Protein AF-A0A5J6F6G0-F1 (afdb_monomer_lite)

Structure (mmCIF, N/CA/C/O backbone):
data_AF-A0A5J6F6G0-F1
#
_entry.id   AF-A0A5J6F6G0-F1
#
loop_
_atom_site.group_PDB
_atom_site.id
_atom_site.type_symbol
_atom_site.label_atom_id
_atom_site.label_alt_id
_atom_site.label_comp_id
_atom_site.label_asym_id
_atom_site.label_entity_id
_atom_site.label_seq_id
_atom_site.pdbx_PDB_ins_code
_atom_site.Cartn_x
_atom_site.Cartn_y
_atom_site.Cartn_z
_atom_site.occupancy
_atom_site.B_iso_or_equiv
_atom_site.auth_seq_id
_atom_site.auth_comp_id
_atom_site.auth_asym_id
_atom_site.auth_atom_id
_atom_site.pdbx_PDB_model_num
ATOM 1 N N . MET A 1 1 ? -23.182 -1.037 5.320 1.00 37.19 1 MET A N 1
ATOM 2 C CA . MET A 1 1 ? -22.526 -2.196 4.678 1.00 37.19 1 MET A CA 1
ATOM 3 C C . MET A 1 1 ? -22.268 -1.828 3.222 1.00 37.19 1 MET A C 1
ATOM 5 O O . MET A 1 1 ? -23.156 -1.983 2.398 1.00 37.19 1 MET A O 1
ATOM 9 N N . GLY A 1 2 ? -21.131 -1.188 2.938 1.00 39.66 2 GLY A N 1
ATOM 10 C CA . GLY A 1 2 ? -20.790 -0.711 1.594 1.00 39.66 2 GLY A CA 1
ATOM 11 C C . GLY A 1 2 ? -19.969 -1.763 0.859 1.00 39.66 2 GLY A C 1
ATOM 12 O O . GLY A 1 2 ? -18.931 -2.182 1.360 1.00 39.66 2 GLY A O 1
ATOM 13 N N . GLN A 1 3 ? -20.451 -2.217 -0.296 1.00 39.88 3 GLN A N 1
ATOM 14 C CA . GLN A 1 3 ? -19.718 -3.131 -1.167 1.00 39.88 3 GLN A CA 1
ATOM 15 C C . GLN A 1 3 ? -18.482 -2.408 -1.714 1.00 39.88 3 GLN A C 1
ATOM 17 O O . GLN A 1 3 ? -18.597 -1.516 -2.553 1.00 39.88 3 GLN A O 1
ATOM 22 N N . VAL A 1 4 ? -17.294 -2.790 -1.244 1.00 48.22 4 VAL A N 1
ATOM 23 C CA . VAL A 1 4 ? -16.054 -2.505 -1.967 1.00 48.22 4 VAL A CA 1
ATOM 24 C C . VAL A 1 4 ? -16.146 -3.319 -3.251 1.00 48.22 4 VAL A C 1
ATOM 26 O O . VAL A 1 4 ? -16.143 -4.548 -3.207 1.00 48.22 4 VAL A O 1
ATOM 29 N N . ALA A 1 5 ? -16.337 -2.639 -4.381 1.00 44.06 5 ALA A N 1
ATOM 30 C CA . ALA A 1 5 ? -16.379 -3.261 -5.694 1.00 44.06 5 ALA A CA 1
ATOM 31 C C . ALA A 1 5 ? -15.006 -3.878 -5.982 1.00 44.06 5 ALA A C 1
ATOM 33 O O . ALA A 1 5 ? -14.107 -3.221 -6.504 1.00 44.06 5 ALA A O 1
ATOM 34 N N . LEU A 1 6 ? -14.854 -5.140 -5.583 1.00 47.44 6 LEU A N 1
ATOM 35 C CA . LEU A 1 6 ? -13.693 -5.976 -5.815 1.00 47.44 6 LEU A CA 1
ATOM 36 C C . LEU A 1 6 ? -13.544 -6.102 -7.333 1.00 47.44 6 LEU A C 1
ATOM 38 O O . LEU A 1 6 ? -14.242 -6.878 -7.989 1.00 47.44 6 LEU A O 1
ATOM 42 N N . ARG A 1 7 ? -12.689 -5.262 -7.925 1.00 52.97 7 ARG A N 1
ATOM 43 C CA . ARG A 1 7 ? -12.291 -5.385 -9.327 1.00 52.97 7 ARG A CA 1
ATOM 44 C C . ARG A 1 7 ? -11.470 -6.665 -9.443 1.00 52.97 7 ARG A C 1
ATOM 46 O O . ARG A 1 7 ? -10.247 -6.637 -9.397 1.00 52.97 7 ARG A O 1
ATOM 53 N N . HIS A 1 8 ? -12.157 -7.797 -9.573 1.00 41.28 8 HIS A N 1
ATOM 54 C CA . HIS A 1 8 ? -11.557 -9.093 -9.847 1.00 41.28 8 HIS A CA 1
ATOM 55 C C . HIS A 1 8 ? -10.886 -9.054 -11.218 1.00 41.28 8 HIS A C 1
ATOM 57 O O . HIS A 1 8 ? -11.488 -9.363 -12.246 1.00 41.28 8 HIS A O 1
ATOM 63 N N . ARG A 1 9 ? -9.610 -8.675 -11.245 1.00 48.53 9 ARG A N 1
ATOM 64 C CA . ARG A 1 9 ? -8.756 -8.953 -12.389 1.00 48.53 9 ARG A CA 1
ATOM 65 C C . ARG A 1 9 ? -8.357 -10.424 -12.285 1.00 48.53 9 ARG A C 1
ATOM 67 O O . ARG A 1 9 ? -7.429 -10.778 -11.570 1.00 48.53 9 ARG A O 1
ATOM 74 N N . CYS A 1 10 ? -9.104 -11.289 -12.963 1.00 35.78 10 CYS A N 1
ATOM 75 C CA . CYS A 1 10 ? -8.729 -12.686 -13.146 1.00 35.78 10 CYS A CA 1
ATOM 76 C C . CYS A 1 10 ? -7.410 -12.717 -13.941 1.00 35.78 10 CYS A C 1
ATOM 78 O O . CYS A 1 10 ? -7.394 -12.355 -15.118 1.00 35.78 10 CYS A O 1
ATOM 80 N N . ARG A 1 11 ? -6.285 -13.052 -13.296 1.00 48.06 11 ARG A N 1
ATOM 81 C CA . ARG A 1 11 ? -4.991 -13.242 -13.965 1.00 48.06 11 ARG A CA 1
ATOM 82 C C . ARG A 1 11 ? -4.525 -14.674 -13.722 1.00 48.06 11 ARG A C 1
ATOM 84 O O . ARG A 1 11 ? -4.242 -15.059 -12.594 1.00 48.06 11 ARG A O 1
ATOM 91 N N . GLN A 1 12 ? -4.492 -15.443 -14.805 1.00 38.78 12 GLN A N 1
ATOM 92 C CA . GLN A 1 12 ? -3.998 -16.814 -14.888 1.00 38.78 12 GLN A CA 1
ATOM 93 C C . GLN A 1 12 ? -2.547 -16.886 -14.369 1.00 38.78 12 GLN A C 1
ATOM 95 O O . GLN A 1 12 ? -1.682 -16.165 -14.868 1.00 38.78 12 GLN A O 1
ATOM 100 N N . LEU A 1 13 ? -2.285 -17.734 -13.371 1.00 41.97 13 LEU A N 1
ATOM 101 C CA . LEU A 1 13 ? -0.952 -17.970 -12.810 1.00 41.97 13 LEU A CA 1
ATOM 102 C C . LEU A 1 13 ? -0.162 -18.923 -13.718 1.00 41.97 13 LEU A C 1
ATOM 104 O O . LEU A 1 13 ? -0.519 -20.091 -13.854 1.00 41.97 13 LEU A O 1
ATOM 108 N N . GLY A 1 14 ? 0.917 -18.422 -14.319 1.00 36.91 14 GLY A N 1
ATOM 109 C CA . GLY A 1 14 ? 2.017 -19.230 -14.843 1.00 36.91 14 GLY A CA 1
ATOM 110 C C . GLY A 1 14 ? 3.186 -19.123 -13.870 1.00 36.91 14 GLY A C 1
ATOM 111 O O . GLY A 1 14 ? 3.795 -18.064 -13.756 1.00 36.91 14 GLY A O 1
ATOM 112 N N . HIS A 1 15 ? 3.432 -20.192 -13.119 1.00 41.19 15 HIS A N 1
ATOM 113 C CA . HIS A 1 15 ? 4.536 -20.319 -12.175 1.00 41.19 15 HIS A CA 1
ATOM 114 C C . HIS A 1 15 ? 5.732 -20.904 -12.932 1.00 41.19 15 HIS A C 1
ATOM 116 O O . HIS A 1 15 ? 5.652 -22.048 -13.370 1.00 41.19 15 HIS A O 1
ATOM 122 N N . ASP A 1 16 ? 6.831 -20.161 -13.053 1.00 36.62 16 ASP A N 1
ATOM 123 C CA . ASP A 1 16 ? 8.124 -20.747 -13.410 1.00 36.62 16 ASP A CA 1
ATOM 124 C C . ASP A 1 16 ? 9.186 -20.259 -12.427 1.00 36.62 16 ASP A C 1
ATOM 126 O O . ASP A 1 16 ? 9.505 -19.074 -12.320 1.00 36.62 16 ASP A O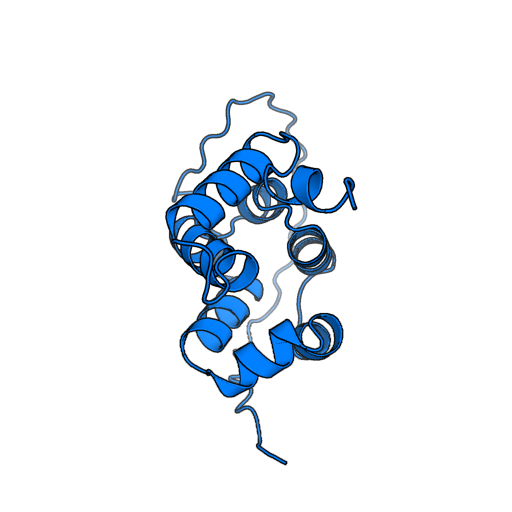 1
ATOM 130 N N . ALA A 1 17 ? 9.671 -21.209 -11.634 1.00 47.25 17 ALA A N 1
ATOM 131 C CA . ALA A 1 17 ? 10.701 -21.015 -10.636 1.00 47.25 17 ALA A CA 1
ATOM 132 C C . ALA A 1 17 ? 12.070 -21.120 -11.307 1.00 47.25 17 ALA A C 1
ATOM 134 O O . ALA A 1 17 ? 12.391 -22.141 -11.910 1.00 47.25 17 ALA A O 1
ATOM 135 N N . GLY A 1 18 ? 12.926 -20.111 -11.144 1.00 38.38 18 GLY A N 1
ATOM 136 C CA . GLY A 1 18 ? 14.293 -20.241 -11.626 1.00 38.38 18 GLY A CA 1
ATOM 137 C C . GLY A 1 18 ? 15.174 -19.025 -11.409 1.00 38.38 18 GLY A C 1
ATOM 138 O O . GLY A 1 18 ? 15.178 -18.109 -12.220 1.00 38.38 18 GLY A O 1
ATOM 139 N N . THR A 1 19 ? 16.046 -19.138 -10.402 1.00 36.78 19 THR A N 1
ATOM 140 C CA . THR A 1 19 ? 17.458 -18.690 -10.387 1.00 36.78 19 THR A CA 1
ATOM 141 C C . THR A 1 19 ? 17.805 -17.727 -9.253 1.00 36.78 19 THR A C 1
ATOM 143 O O . THR A 1 19 ? 17.631 -16.515 -9.331 1.00 36.78 19 THR A O 1
ATOM 146 N N . ARG A 1 20 ? 18.416 -18.294 -8.205 1.00 50.81 20 ARG A N 1
ATOM 147 C CA . ARG A 1 20 ? 19.223 -17.552 -7.232 1.00 50.81 20 ARG A CA 1
ATOM 148 C C . ARG A 1 20 ? 20.441 -16.960 -7.944 1.00 50.81 20 ARG A C 1
ATOM 150 O O . ARG A 1 20 ? 21.291 -17.710 -8.419 1.00 50.81 20 ARG A O 1
ATOM 157 N N . ARG A 1 21 ? 20.580 -15.634 -7.931 1.00 41.69 21 ARG A N 1
ATOM 158 C CA . ARG A 1 21 ? 21.858 -14.962 -8.189 1.00 41.69 21 ARG A CA 1
ATOM 159 C C . ARG A 1 21 ? 22.110 -13.924 -7.105 1.00 41.69 21 ARG A C 1
ATOM 161 O O . ARG A 1 21 ? 21.562 -12.829 -7.127 1.00 41.69 21 ARG A O 1
ATOM 168 N N . THR A 1 22 ? 22.962 -14.288 -6.154 1.00 48.09 22 THR A N 1
ATOM 169 C CA . THR A 1 22 ? 23.526 -13.367 -5.170 1.00 48.09 22 THR A CA 1
ATOM 170 C C . THR A 1 22 ? 24.423 -12.372 -5.899 1.00 48.09 22 THR A C 1
ATOM 172 O O . THR A 1 22 ? 25.535 -12.707 -6.303 1.00 48.09 22 THR A O 1
ATOM 175 N N . LEU A 1 23 ? 23.940 -11.145 -6.071 1.00 45.25 23 LEU A N 1
ATOM 176 C CA . LEU A 1 23 ? 24.760 -9.998 -6.430 1.00 45.25 23 LEU A CA 1
ATOM 177 C C . LEU A 1 23 ? 24.565 -8.930 -5.360 1.00 45.25 23 LEU A C 1
ATOM 179 O O . LEU A 1 23 ? 23.491 -8.360 -5.194 1.00 45.25 23 LEU A O 1
ATOM 183 N N . ARG A 1 24 ? 25.651 -8.665 -4.636 1.00 54.47 24 ARG A N 1
ATOM 184 C CA . ARG A 1 24 ? 25.850 -7.475 -3.811 1.00 54.47 24 ARG A CA 1
ATOM 185 C C . ARG A 1 24 ? 25.928 -6.270 -4.757 1.00 54.47 24 ARG A C 1
ATOM 187 O O . ARG A 1 24 ? 27.017 -5.820 -5.095 1.00 54.47 24 ARG A O 1
ATOM 194 N N . GLN A 1 25 ? 24.780 -5.819 -5.256 1.00 51.12 25 GLN A N 1
ATOM 195 C CA . GLN A 1 25 ? 24.648 -4.635 -6.099 1.00 51.12 25 GLN A CA 1
ATOM 196 C C . GLN A 1 25 ? 24.010 -3.506 -5.298 1.00 51.12 25 GLN A C 1
ATOM 198 O O . GLN A 1 25 ? 23.025 -3.703 -4.587 1.00 51.12 25 GLN A O 1
ATOM 203 N N . GLY A 1 26 ? 24.604 -2.318 -5.414 1.00 46.75 26 GLY A N 1
ATOM 204 C CA . GLY A 1 26 ? 23.969 -1.083 -4.982 1.00 46.75 26 GLY A CA 1
ATOM 205 C C . GLY A 1 26 ? 22.582 -0.980 -5.609 1.00 46.75 26 GLY A C 1
ATOM 206 O O . GLY A 1 26 ? 22.387 -1.330 -6.773 1.00 46.75 26 GLY A O 1
ATOM 207 N N . ILE A 1 27 ? 21.633 -0.556 -4.784 1.00 54.72 27 ILE A N 1
ATOM 208 C CA . ILE A 1 27 ? 20.204 -0.467 -5.056 1.00 54.72 27 ILE A CA 1
ATOM 209 C C . ILE A 1 27 ? 19.967 0.276 -6.376 1.00 54.72 27 ILE A C 1
ATOM 211 O O . ILE A 1 27 ? 19.935 1.503 -6.413 1.00 54.72 27 ILE A O 1
ATOM 215 N N . THR A 1 28 ? 19.804 -0.463 -7.469 1.00 49.03 28 THR A N 1
ATOM 216 C CA . THR A 1 28 ? 19.309 0.105 -8.720 1.00 49.03 28 THR A CA 1
ATOM 217 C C . THR A 1 28 ? 17.814 -0.173 -8.716 1.00 49.03 28 THR A C 1
ATOM 219 O O . THR A 1 28 ? 17.382 -1.245 -9.131 1.00 49.03 28 THR A O 1
ATOM 222 N N . MET A 1 29 ? 17.026 0.763 -8.171 1.00 58.72 29 MET A N 1
ATOM 223 C CA . MET A 1 29 ? 15.558 0.772 -8.290 1.00 58.72 29 MET A CA 1
ATOM 224 C C . MET A 1 29 ? 15.178 1.043 -9.753 1.00 58.72 29 MET A C 1
ATOM 226 O O . MET A 1 29 ? 14.660 2.110 -10.084 1.00 58.72 29 MET A O 1
ATOM 230 N N . SER A 1 30 ? 15.545 0.137 -10.657 1.00 59.56 30 SER A N 1
ATOM 231 C CA . SER A 1 30 ? 15.314 0.325 -12.082 1.00 59.56 30 SER A CA 1
ATOM 232 C C . SER A 1 30 ? 13.835 0.104 -12.373 1.00 59.56 30 SER A C 1
ATOM 234 O O . SER A 1 30 ? 13.264 -0.918 -11.991 1.00 59.56 30 SER A O 1
ATOM 236 N N . LEU A 1 31 ? 13.217 1.045 -13.093 1.00 62.69 31 LEU A N 1
ATOM 237 C CA . LEU A 1 31 ? 11.856 0.907 -13.633 1.00 62.69 31 LEU A CA 1
ATOM 238 C C . LEU A 1 31 ? 11.708 -0.345 -14.524 1.00 62.69 31 LEU A C 1
ATOM 240 O O . LEU A 1 31 ? 10.597 -0.778 -14.814 1.00 62.69 31 LEU A O 1
ATOM 244 N N . GLU A 1 32 ? 12.829 -0.926 -14.945 1.00 69.25 32 GLU A N 1
ATOM 245 C CA . GLU A 1 32 ? 12.928 -2.125 -15.772 1.00 69.25 32 GLU A CA 1
ATOM 246 C C . GLU A 1 32 ? 12.457 -3.406 -15.058 1.00 69.25 32 GLU A C 1
ATOM 248 O O . GLU A 1 32 ? 12.073 -4.352 -15.737 1.00 69.25 32 GLU A O 1
ATOM 253 N N . ASN A 1 33 ? 12.409 -3.427 -13.717 1.00 79.75 33 ASN A N 1
ATOM 254 C CA . ASN A 1 33 ? 12.047 -4.613 -12.920 1.00 79.75 33 ASN A CA 1
ATOM 255 C C . ASN A 1 33 ? 10.678 -4.500 -12.225 1.00 79.75 33 ASN A C 1
ATOM 257 O O . ASN A 1 33 ? 10.434 -5.160 -11.218 1.00 79.75 33 ASN A O 1
ATOM 261 N N . ILE A 1 34 ? 9.781 -3.646 -12.728 1.00 90.69 34 ILE A N 1
ATOM 262 C CA . ILE A 1 34 ? 8.441 -3.503 -12.143 1.00 90.69 34 ILE A CA 1
ATOM 263 C C . ILE A 1 34 ? 7.590 -4.737 -12.458 1.00 90.69 34 ILE A C 1
ATOM 265 O O . ILE A 1 34 ? 7.246 -4.982 -13.619 1.00 90.69 34 ILE A O 1
ATOM 269 N N . ASP A 1 35 ? 7.143 -5.435 -11.415 1.00 92.94 35 ASP A N 1
ATOM 270 C CA . ASP A 1 35 ? 6.152 -6.497 -11.540 1.00 92.94 35 ASP A CA 1
ATOM 271 C C . ASP A 1 35 ? 4.730 -5.920 -11.469 1.00 92.94 35 ASP A C 1
ATOM 273 O O . ASP A 1 35 ? 4.167 -5.608 -10.418 1.00 92.94 35 ASP A O 1
ATOM 277 N N . ARG A 1 36 ? 4.098 -5.805 -12.640 1.00 91.12 36 ARG A N 1
ATOM 278 C CA . ARG A 1 36 ? 2.718 -5.312 -12.785 1.00 91.12 36 ARG A CA 1
ATOM 279 C C . ARG A 1 36 ? 1.659 -6.304 -12.283 1.00 91.12 36 ARG A C 1
ATOM 281 O O . ARG A 1 36 ? 0.466 -6.058 -12.491 1.00 91.12 36 ARG A O 1
ATOM 288 N N . ALA A 1 37 ? 2.048 -7.469 -11.770 1.00 93.81 37 ALA A N 1
ATOM 289 C CA . ALA A 1 37 ? 1.158 -8.455 -11.164 1.00 93.81 37 ALA A CA 1
ATOM 290 C C . ALA A 1 37 ? 0.994 -8.278 -9.652 1.00 93.81 37 ALA A C 1
ATOM 292 O O . ALA A 1 37 ? 0.026 -8.816 -9.121 1.00 93.81 37 ALA A O 1
ATOM 293 N N . LEU A 1 38 ? 1.869 -7.514 -8.982 1.00 96.69 38 LEU A N 1
ATOM 294 C CA . LEU A 1 38 ? 1.761 -7.305 -7.537 1.00 96.69 38 LEU A CA 1
ATOM 295 C C . LEU A 1 38 ? 0.420 -6.667 -7.168 1.00 96.69 38 LEU A C 1
ATOM 297 O O . LEU A 1 38 ? 0.074 -5.585 -7.658 1.00 96.69 38 LEU A O 1
ATOM 301 N N . VAL A 1 39 ? -0.297 -7.324 -6.260 1.00 98.06 39 VAL A N 1
ATOM 302 C CA . VAL A 1 39 ? -1.611 -6.905 -5.755 1.00 98.06 39 VAL A CA 1
ATOM 303 C C . VAL A 1 39 ? -1.484 -5.644 -4.903 1.00 98.06 39 VAL A C 1
ATOM 305 O O . VAL A 1 39 ? -2.385 -4.805 -4.879 1.00 98.06 39 VAL A O 1
ATOM 308 N N . SER A 1 40 ? -0.320 -5.440 -4.288 1.00 97.50 40 SER A N 1
ATOM 309 C CA . SER A 1 40 ? 0.011 -4.224 -3.545 1.00 97.50 40 SER A CA 1
ATOM 310 C C . SER A 1 40 ? -0.157 -2.950 -4.389 1.00 97.50 40 SER A C 1
ATOM 312 O O . SER A 1 40 ? -0.408 -1.876 -3.844 1.00 97.50 40 SER A O 1
ATOM 314 N N . HIS A 1 41 ? -0.017 -3.025 -5.723 1.00 97.56 41 HIS A N 1
ATOM 315 C CA . HIS A 1 41 ? -0.247 -1.869 -6.594 1.00 97.56 41 HIS A CA 1
ATOM 316 C C . HIS A 1 41 ? -1.719 -1.448 -6.609 1.00 97.56 41 HIS A C 1
ATOM 318 O O . HIS A 1 41 ? -2.009 -0.250 -6.563 1.00 97.56 41 HIS A O 1
ATOM 324 N N . ASP A 1 42 ? -2.628 -2.424 -6.659 1.00 97.06 42 ASP A N 1
ATOM 325 C CA . ASP A 1 42 ? -4.069 -2.184 -6.626 1.00 97.06 42 ASP A CA 1
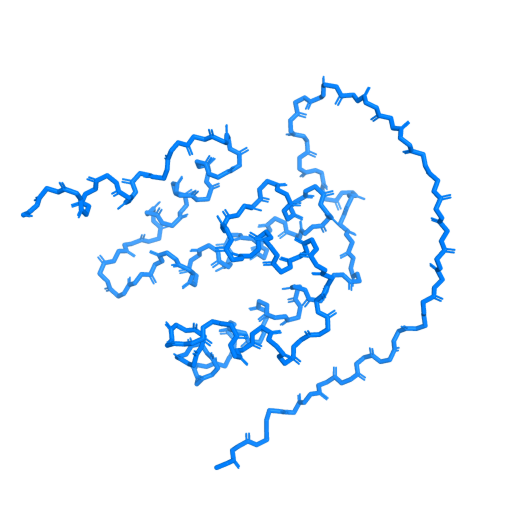ATOM 326 C C . ASP A 1 42 ? -4.479 -1.651 -5.240 1.00 97.06 42 ASP A C 1
ATOM 328 O O . ASP A 1 42 ? -5.142 -0.617 -5.169 1.00 97.06 42 ASP A O 1
ATOM 332 N N . LEU A 1 43 ? -3.959 -2.239 -4.150 1.00 97.88 43 LEU A N 1
ATOM 333 C CA . LEU A 1 43 ? -4.160 -1.743 -2.778 1.00 97.8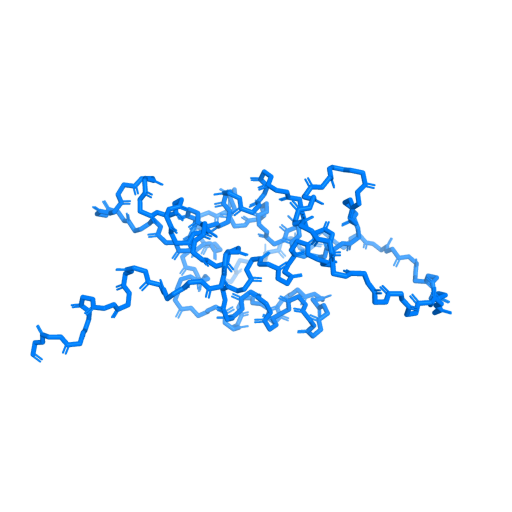8 43 LEU A CA 1
ATOM 334 C C . LEU A 1 43 ? -3.840 -0.246 -2.650 1.00 97.88 43 LEU A C 1
ATOM 336 O O . LEU A 1 43 ? -4.651 0.529 -2.144 1.00 97.88 43 LEU A O 1
ATOM 340 N N . VAL A 1 44 ? -2.664 0.190 -3.113 1.00 96.44 44 VAL A N 1
ATOM 341 C CA . VAL A 1 44 ? -2.249 1.597 -2.979 1.00 96.44 44 VAL A CA 1
ATOM 342 C C . VAL A 1 44 ? -3.130 2.534 -3.803 1.00 96.44 44 VAL A C 1
ATOM 344 O O . VAL A 1 44 ? -3.426 3.644 -3.355 1.00 96.44 44 VAL A O 1
ATOM 347 N N . GLN A 1 45 ? -3.574 2.109 -4.986 1.00 96.31 45 GLN A N 1
ATOM 348 C CA . GLN A 1 45 ? -4.500 2.904 -5.793 1.00 96.31 45 GLN A CA 1
ATOM 349 C C . GLN A 1 45 ? -5.868 3.019 -5.119 1.00 96.31 45 GLN A C 1
ATOM 351 O O . GLN A 1 45 ? -6.419 4.119 -5.049 1.00 96.31 45 GLN A O 1
ATOM 356 N N . ASP A 1 46 ? -6.386 1.931 -4.560 1.00 96.88 46 ASP A N 1
ATOM 357 C CA . ASP A 1 46 ? -7.666 1.948 -3.858 1.00 96.88 46 ASP A CA 1
ATOM 358 C C . ASP A 1 46 ? -7.591 2.837 -2.608 1.00 96.88 46 ASP A C 1
ATOM 360 O O . ASP A 1 46 ? -8.431 3.722 -2.431 1.00 96.88 46 ASP A O 1
ATOM 364 N N . LEU A 1 47 ? -6.527 2.724 -1.804 1.00 95.38 47 LEU A N 1
ATOM 365 C CA . LEU A 1 47 ? -6.282 3.613 -0.658 1.00 95.38 47 LEU A CA 1
ATOM 366 C C . LEU A 1 47 ? -6.116 5.080 -1.067 1.00 95.38 47 LEU A C 1
ATOM 368 O O . LEU A 1 47 ? -6.445 5.992 -0.300 1.00 95.38 47 LEU A O 1
ATOM 372 N N . LYS A 1 48 ? -5.577 5.347 -2.260 1.00 90.56 48 LYS A N 1
ATOM 373 C CA . LYS A 1 48 ? -5.401 6.707 -2.774 1.00 90.56 48 LYS A CA 1
ATOM 374 C C . LYS A 1 48 ? -6.742 7.380 -3.072 1.00 90.56 48 LYS A C 1
ATOM 376 O O . LYS A 1 48 ? -6.898 8.557 -2.742 1.00 90.56 48 LYS A O 1
ATOM 381 N N . TRP A 1 49 ? -7.674 6.660 -3.689 1.00 91.88 49 TRP A N 1
ATOM 382 C CA . TRP A 1 49 ? -8.920 7.234 -4.206 1.00 91.88 49 TRP A CA 1
ATOM 383 C C . TRP A 1 49 ? -10.132 7.023 -3.296 1.00 91.88 49 TRP A C 1
ATOM 385 O O . TRP A 1 49 ? -11.118 7.743 -3.436 1.00 91.88 49 TRP A O 1
ATOM 395 N N . ASN A 1 50 ? -10.063 6.090 -2.345 1.00 94.50 50 ASN A N 1
ATOM 396 C CA . ASN A 1 50 ? -11.146 5.799 -1.414 1.00 94.50 50 ASN A CA 1
ATOM 397 C C . ASN A 1 50 ? -10.784 6.245 0.012 1.00 94.50 50 ASN A C 1
ATOM 399 O O . ASN A 1 50 ? -10.036 5.575 0.723 1.00 94.50 50 ASN A O 1
ATOM 403 N N . ALA A 1 51 ? -11.341 7.385 0.432 1.00 92.31 51 ALA A N 1
ATOM 404 C CA . ALA A 1 51 ? -11.118 7.938 1.767 1.00 92.31 51 ALA A CA 1
ATOM 405 C C . ALA A 1 51 ? -11.637 7.015 2.883 1.00 92.31 51 ALA A C 1
ATOM 407 O O . ALA A 1 51 ? -10.927 6.810 3.860 1.00 92.31 51 ALA A O 1
ATOM 408 N N . GLY A 1 52 ? -12.808 6.390 2.704 1.00 95.25 52 GLY A N 1
ATOM 409 C CA . GLY A 1 52 ? -13.362 5.456 3.690 1.00 95.25 52 GLY A CA 1
ATOM 410 C C . GLY A 1 52 ? -12.493 4.209 3.862 1.00 95.25 52 GLY A C 1
ATOM 411 O O . GLY A 1 52 ? -12.189 3.815 4.982 1.00 95.25 52 GLY A O 1
ATOM 412 N N . LEU A 1 53 ? -11.990 3.641 2.760 1.00 95.94 53 LEU A N 1
ATOM 413 C CA . LEU A 1 53 ? -11.032 2.532 2.823 1.00 95.94 53 LEU A CA 1
ATOM 414 C C . LEU A 1 53 ? -9.731 2.950 3.519 1.00 95.94 53 LEU A C 1
ATOM 416 O O . LEU A 1 53 ? -9.160 2.163 4.267 1.00 95.94 53 LEU A O 1
ATOM 420 N N . ARG A 1 54 ? -9.257 4.180 3.290 1.00 93.88 54 ARG A N 1
ATOM 421 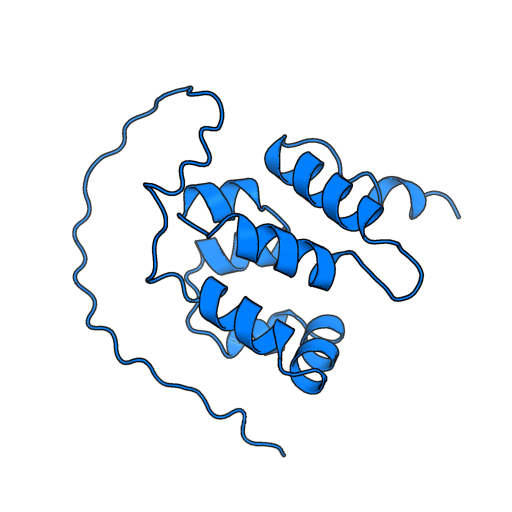C CA . ARG A 1 54 ? -8.071 4.701 3.977 1.00 93.88 54 ARG A CA 1
ATOM 422 C C . ARG A 1 54 ? -8.302 4.850 5.478 1.00 93.88 54 ARG A C 1
ATOM 424 O O . ARG A 1 54 ? -7.422 4.494 6.251 1.00 93.88 54 ARG A O 1
ATOM 431 N N . GLU A 1 55 ? -9.458 5.358 5.892 1.00 93.19 55 GLU A N 1
ATOM 432 C CA . GLU A 1 55 ? -9.831 5.445 7.308 1.00 93.19 55 GLU A CA 1
ATOM 433 C C . GLU A 1 55 ? -9.890 4.056 7.954 1.00 93.19 55 GLU A C 1
ATOM 435 O O . GLU A 1 55 ? -9.338 3.858 9.036 1.00 93.19 55 GLU A O 1
ATOM 440 N N . GLU A 1 56 ? -10.490 3.077 7.269 1.00 95.44 56 GLU A N 1
ATOM 441 C CA . GLU A 1 56 ? -10.491 1.679 7.711 1.00 95.44 56 GLU A CA 1
ATOM 442 C C . GLU A 1 56 ? -9.072 1.120 7.824 1.00 95.44 56 GLU A C 1
ATOM 444 O O . GLU A 1 56 ? -8.755 0.495 8.827 1.00 95.44 56 GLU A O 1
ATOM 449 N N . PHE A 1 57 ? -8.203 1.395 6.849 1.00 95.00 57 PHE A N 1
ATOM 450 C CA . PHE A 1 57 ? -6.816 0.930 6.842 1.00 95.00 57 PHE A CA 1
ATOM 451 C C . PHE A 1 57 ? -6.002 1.508 8.005 1.00 95.00 57 PHE A C 1
ATOM 453 O O . PHE A 1 57 ? -5.218 0.798 8.622 1.00 95.00 57 PHE A O 1
ATOM 460 N N . VAL A 1 58 ? -6.204 2.786 8.340 1.00 91.12 58 VAL A N 1
ATOM 461 C CA . VAL A 1 58 ? -5.559 3.414 9.507 1.00 91.12 58 VAL A CA 1
ATOM 462 C C . VAL A 1 58 ? -6.068 2.808 10.817 1.00 91.12 58 VAL A C 1
ATOM 464 O O . VAL A 1 58 ? -5.308 2.690 11.776 1.00 91.12 58 VAL A O 1
ATOM 467 N N . LYS A 1 59 ? -7.352 2.442 10.873 1.00 93.75 59 LYS A N 1
ATOM 468 C CA . LYS A 1 59 ? -7.980 1.878 12.070 1.00 93.75 59 LYS A CA 1
ATOM 469 C C . LYS A 1 59 ? -7.621 0.406 12.291 1.00 93.75 59 LYS A C 1
ATOM 471 O O . LYS A 1 59 ? -7.392 0.008 13.428 1.00 93.75 59 LYS A O 1
ATOM 476 N N . ASP A 1 60 ? -7.638 -0.386 11.227 1.00 96.31 60 ASP A N 1
ATOM 477 C CA . ASP A 1 60 ? -7.422 -1.831 11.239 1.00 96.31 60 ASP A CA 1
ATOM 478 C C . ASP A 1 60 ? -6.793 -2.268 9.911 1.00 96.31 60 ASP A C 1
ATOM 480 O O . ASP A 1 60 ? -7.458 -2.698 8.963 1.00 96.31 60 ASP A O 1
ATOM 484 N N . GLU A 1 61 ? -5.474 -2.105 9.842 1.00 95.69 61 GLU A N 1
ATOM 485 C CA . GLU A 1 61 ? -4.687 -2.450 8.663 1.00 95.69 61 GLU A CA 1
ATOM 486 C C . GLU A 1 61 ? -4.863 -3.924 8.282 1.00 95.69 61 GLU A C 1
ATOM 488 O O . GLU A 1 61 ? -5.137 -4.225 7.121 1.00 95.69 61 GLU A O 1
ATOM 493 N N . ALA A 1 62 ? -4.766 -4.840 9.251 1.00 97.06 62 ALA A N 1
ATOM 494 C CA . ALA A 1 62 ? -4.823 -6.277 9.003 1.00 97.06 62 ALA A CA 1
ATOM 495 C C . ALA A 1 62 ? -6.151 -6.691 8.348 1.00 97.06 62 ALA A C 1
ATOM 497 O O . ALA A 1 62 ? -6.139 -7.388 7.332 1.00 97.06 62 ALA A O 1
ATOM 498 N N . ALA A 1 63 ? -7.281 -6.188 8.858 1.00 97.31 63 ALA A N 1
ATOM 499 C CA . ALA A 1 63 ? -8.597 -6.476 8.289 1.00 97.31 63 ALA A CA 1
ATOM 500 C C . ALA A 1 63 ? -8.800 -5.892 6.882 1.00 97.31 63 ALA A C 1
ATOM 502 O O . ALA A 1 63 ? -9.632 -6.393 6.117 1.00 97.31 63 ALA A O 1
ATOM 503 N N . VAL A 1 64 ? -8.089 -4.819 6.520 1.00 97.88 64 VAL A N 1
ATOM 504 C CA . VAL A 1 64 ? -8.084 -4.318 5.139 1.00 97.88 64 VAL A CA 1
ATOM 505 C C . VAL A 1 64 ? -7.188 -5.182 4.258 1.00 97.88 64 VAL A C 1
ATOM 507 O O . VAL A 1 64 ? -7.620 -5.545 3.165 1.00 97.88 64 VAL A O 1
ATOM 510 N N . LEU A 1 65 ? -5.990 -5.550 4.721 1.00 97.94 65 LEU A N 1
ATOM 511 C CA . LEU A 1 65 ? -5.060 -6.403 3.975 1.00 97.94 65 LEU A CA 1
ATOM 512 C C . LEU A 1 65 ? -5.656 -7.786 3.671 1.00 97.94 65 LEU A C 1
ATOM 514 O O . LEU A 1 65 ? -5.471 -8.279 2.562 1.00 97.94 65 LEU A O 1
ATOM 518 N N . ASP A 1 66 ? -6.450 -8.361 4.581 1.00 98.12 66 ASP A N 1
ATOM 519 C CA . ASP A 1 66 ? -7.154 -9.641 4.381 1.00 98.12 66 ASP A CA 1
ATOM 520 C C . ASP A 1 66 ? -8.129 -9.639 3.185 1.00 98.12 66 ASP A C 1
ATOM 522 O O . ASP A 1 66 ? -8.521 -10.697 2.691 1.00 98.12 66 ASP A O 1
ATOM 526 N N . ARG A 1 67 ? -8.525 -8.459 2.687 1.00 97.75 67 ARG A N 1
ATOM 527 C CA . ARG A 1 67 ? -9.411 -8.318 1.516 1.00 97.75 67 ARG A CA 1
ATOM 528 C C . ARG A 1 67 ? -8.669 -8.447 0.187 1.00 97.75 67 ARG A C 1
ATOM 530 O O . ARG A 1 67 ? -9.310 -8.545 -0.858 1.00 97.75 67 ARG A O 1
ATOM 537 N N . TYR A 1 68 ? -7.340 -8.421 0.218 1.00 97.56 68 TYR A N 1
ATOM 538 C CA . TYR A 1 68 ? -6.481 -8.490 -0.955 1.00 97.56 68 TYR A CA 1
ATOM 539 C C . TYR A 1 68 ? -5.760 -9.836 -0.987 1.00 97.56 68 TYR A C 1
ATOM 541 O O . TYR A 1 68 ? -5.263 -10.322 0.024 1.00 97.56 68 TYR A O 1
ATOM 549 N N . ALA A 1 69 ? -5.646 -10.426 -2.176 1.00 97.62 69 ALA A N 1
ATOM 550 C CA . ALA A 1 69 ? -4.897 -11.664 -2.390 1.00 97.62 69 ALA A CA 1
ATOM 551 C C . ALA A 1 69 ? -3.377 -11.405 -2.445 1.00 97.62 69 ALA A C 1
ATOM 553 O O . ALA A 1 69 ? -2.716 -11.753 -3.421 1.00 97.62 69 ALA A O 1
ATOM 554 N N . LEU A 1 70 ? -2.838 -10.734 -1.425 1.00 97.38 70 LEU A N 1
ATOM 555 C CA . LEU A 1 70 ? -1.413 -10.435 -1.302 1.00 97.38 70 LEU A CA 1
ATOM 556 C C . LEU A 1 70 ? -0.624 -11.731 -1.130 1.00 97.38 70 LEU A C 1
ATOM 558 O O . LEU A 1 70 ? -1.037 -12.643 -0.408 1.00 97.38 70 LEU A O 1
ATOM 562 N N . THR A 1 71 ? 0.557 -11.796 -1.736 1.00 97.81 71 THR A N 1
ATOM 563 C CA . THR A 1 71 ? 1.533 -12.810 -1.337 1.00 97.81 71 THR A CA 1
ATOM 564 C C . THR A 1 71 ? 1.972 -12.575 0.113 1.00 97.81 71 THR A C 1
ATOM 566 O O . THR A 1 71 ? 1.921 -11.452 0.622 1.00 97.81 71 THR A O 1
ATOM 569 N N . ALA A 1 72 ? 2.457 -13.621 0.790 1.00 97.88 72 ALA A N 1
ATOM 570 C CA . ALA A 1 72 ? 2.989 -13.477 2.148 1.00 97.88 72 ALA A CA 1
ATOM 571 C C . ALA A 1 72 ? 4.119 -12.431 2.211 1.00 97.88 72 ALA A C 1
ATOM 573 O O . ALA A 1 72 ? 4.170 -11.637 3.143 1.00 97.88 72 ALA A O 1
ATOM 574 N N . ALA A 1 73 ? 4.974 -12.383 1.182 1.00 97.69 73 ALA A N 1
ATOM 575 C CA . ALA A 1 73 ? 6.068 -11.421 1.093 1.00 97.69 73 ALA A CA 1
ATOM 576 C C . ALA A 1 73 ? 5.573 -9.973 0.943 1.00 97.69 73 ALA A C 1
ATOM 578 O O . ALA A 1 73 ? 6.089 -9.087 1.618 1.00 97.69 73 ALA A O 1
ATOM 579 N N . GLU A 1 74 ? 4.557 -9.730 0.105 1.00 98.19 74 GLU A N 1
ATOM 580 C CA . GLU A 1 74 ? 3.924 -8.409 0.004 1.00 98.19 74 GLU A CA 1
ATOM 581 C C . GLU A 1 74 ? 3.326 -7.973 1.343 1.00 98.19 74 GLU A C 1
ATOM 583 O O . GLU A 1 74 ? 3.584 -6.859 1.794 1.00 98.19 74 GLU A O 1
ATOM 588 N N . ARG A 1 75 ? 2.562 -8.860 1.994 1.00 98.38 75 ARG A N 1
ATOM 589 C CA . ARG A 1 75 ? 1.906 -8.563 3.271 1.00 98.38 75 ARG A CA 1
ATOM 590 C C . ARG A 1 75 ? 2.917 -8.208 4.356 1.00 98.38 75 ARG A C 1
ATOM 592 O O . ARG A 1 75 ? 2.807 -7.134 4.938 1.00 98.38 75 ARG A O 1
ATOM 599 N N . THR A 1 76 ? 3.918 -9.060 4.578 1.00 98.12 76 THR A N 1
ATOM 600 C CA . THR A 1 76 ? 4.958 -8.812 5.586 1.00 98.12 76 THR A CA 1
ATOM 601 C C . THR A 1 76 ? 5.692 -7.503 5.306 1.00 98.12 76 THR A C 1
ATOM 603 O O . THR A 1 76 ? 5.856 -6.689 6.209 1.00 98.12 76 THR A O 1
ATOM 606 N N . ALA A 1 77 ? 6.065 -7.241 4.050 1.00 97.44 77 ALA A N 1
ATOM 607 C CA . ALA A 1 77 ? 6.769 -6.011 3.706 1.00 97.44 77 ALA A CA 1
ATOM 608 C C . ALA A 1 77 ? 5.904 -4.752 3.916 1.00 97.44 77 ALA A C 1
ATOM 610 O O . ALA A 1 77 ? 6.422 -3.708 4.316 1.00 97.44 77 ALA A O 1
ATOM 611 N N . ILE A 1 78 ? 4.585 -4.836 3.701 1.00 97.06 78 ILE A N 1
ATOM 612 C CA . ILE A 1 78 ? 3.651 -3.756 4.043 1.00 97.06 78 ILE A CA 1
ATOM 613 C C . ILE A 1 78 ? 3.594 -3.558 5.560 1.00 97.06 78 ILE A C 1
ATOM 615 O O . ILE A 1 78 ? 3.859 -2.446 6.022 1.00 97.06 78 ILE A O 1
ATOM 619 N N . GLU A 1 79 ? 3.277 -4.606 6.322 1.00 95.75 79 GLU A N 1
ATOM 620 C CA . GLU A 1 79 ? 3.081 -4.561 7.781 1.00 95.75 79 GLU A CA 1
ATOM 621 C C . GLU A 1 79 ? 4.335 -4.039 8.505 1.00 95.75 79 GLU A C 1
ATOM 623 O O . GLU A 1 79 ? 4.249 -3.180 9.385 1.00 95.75 79 GLU A O 1
ATOM 628 N N . GLU A 1 80 ? 5.519 -4.469 8.066 1.00 95.50 80 GLU A N 1
ATOM 629 C CA . GLU A 1 80 ? 6.811 -4.056 8.628 1.00 95.50 80 GLU A CA 1
ATOM 630 C C . GLU A 1 80 ? 7.323 -2.715 8.090 1.00 95.50 80 GLU A C 1
ATOM 632 O O . GLU A 1 80 ? 8.347 -2.206 8.551 1.00 95.50 80 GLU A O 1
ATOM 637 N N . ARG A 1 81 ? 6.608 -2.107 7.134 1.00 95.31 81 ARG A N 1
ATOM 638 C CA . ARG A 1 81 ? 7.032 -0.885 6.431 1.00 95.31 81 ARG A CA 1
ATOM 639 C C . ARG A 1 81 ? 8.383 -1.055 5.718 1.00 95.31 81 ARG A C 1
ATOM 641 O O . ARG A 1 81 ? 9.158 -0.100 5.599 1.00 95.31 81 ARG A O 1
ATOM 648 N N . ASP A 1 82 ? 8.663 -2.256 5.223 1.00 95.19 82 ASP A N 1
ATOM 649 C CA . ASP A 1 82 ? 9.881 -2.610 4.498 1.00 95.19 82 ASP A CA 1
ATOM 650 C C . ASP A 1 82 ? 9.726 -2.329 2.994 1.00 95.19 82 ASP A C 1
ATOM 652 O O . ASP A 1 82 ? 9.476 -3.201 2.156 1.00 95.19 82 ASP A O 1
ATOM 656 N N . PHE A 1 83 ? 9.908 -1.060 2.631 1.00 93.94 83 PHE A N 1
ATOM 657 C CA . PHE A 1 83 ? 9.888 -0.629 1.240 1.00 93.94 83 PHE A CA 1
ATOM 658 C C . PHE A 1 83 ? 11.037 -1.227 0.436 1.00 93.94 83 PHE A C 1
ATOM 660 O O . PHE A 1 83 ? 10.890 -1.396 -0.771 1.00 93.94 83 PHE A O 1
ATOM 667 N N . ARG A 1 84 ? 12.170 -1.564 1.066 1.00 92.88 84 ARG A N 1
ATOM 668 C CA . ARG A 1 84 ? 13.282 -2.208 0.363 1.00 92.88 84 ARG A CA 1
ATOM 669 C C . ARG A 1 84 ? 12.832 -3.554 -0.194 1.00 92.88 84 ARG A C 1
ATOM 671 O O . ARG A 1 84 ? 13.009 -3.781 -1.388 1.00 92.88 84 ARG A O 1
ATOM 678 N N . THR A 1 85 ? 12.203 -4.378 0.640 1.00 94.56 85 THR A N 1
ATOM 679 C CA . THR A 1 85 ? 11.649 -5.669 0.220 1.00 94.56 85 THR A CA 1
ATOM 680 C C . THR A 1 85 ? 10.524 -5.492 -0.797 1.00 94.56 85 THR A C 1
ATOM 682 O O . THR A 1 85 ? 10.539 -6.180 -1.813 1.00 94.56 85 THR A O 1
ATOM 685 N N . LEU A 1 86 ? 9.612 -4.524 -0.621 1.00 95.00 86 LEU A N 1
ATOM 686 C CA . LEU A 1 86 ? 8.598 -4.229 -1.648 1.00 95.00 86 LEU A CA 1
ATOM 687 C C . LEU A 1 86 ? 9.233 -3.921 -3.011 1.00 95.00 86 LEU A C 1
ATOM 689 O O . LEU A 1 86 ? 8.806 -4.452 -4.033 1.00 95.00 86 LEU A O 1
ATOM 693 N N . TYR A 1 87 ? 10.273 -3.092 -3.051 1.00 94.12 87 TYR A N 1
ATOM 694 C CA . TYR A 1 87 ? 10.939 -2.773 -4.309 1.00 94.12 87 TYR A CA 1
ATOM 695 C C . TYR A 1 87 ? 11.728 -3.947 -4.889 1.00 94.12 87 TYR A C 1
ATOM 697 O O . TYR A 1 87 ? 11.739 -4.111 -6.107 1.00 94.12 87 TYR A O 1
ATOM 705 N N . ASP A 1 88 ? 12.326 -4.790 -4.047 1.00 93.38 88 ASP A N 1
ATOM 706 C CA . ASP A 1 88 ? 12.985 -6.021 -4.493 1.00 93.38 88 ASP A CA 1
ATOM 707 C C . ASP A 1 88 ? 11.971 -7.040 -5.069 1.00 93.38 88 ASP A C 1
ATOM 709 O O . ASP A 1 88 ? 12.333 -7.821 -5.946 1.00 93.38 88 ASP A O 1
ATOM 713 N N . LEU A 1 89 ? 10.693 -6.985 -4.659 1.00 94.81 89 LEU A N 1
ATOM 714 C CA . LEU A 1 89 ? 9.585 -7.734 -5.279 1.00 94.81 89 LEU A CA 1
ATOM 715 C C . LEU A 1 89 ? 9.116 -7.140 -6.624 1.00 94.81 89 LEU A C 1
ATOM 717 O O . LEU A 1 89 ? 8.307 -7.759 -7.309 1.00 94.81 89 LEU A O 1
ATOM 721 N N . GLY A 1 90 ? 9.591 -5.952 -7.008 1.00 95.62 90 GLY A N 1
ATOM 722 C CA . GLY A 1 90 ? 9.171 -5.256 -8.229 1.00 95.62 90 GLY A CA 1
ATOM 723 C C . GLY A 1 90 ? 8.072 -4.210 -8.016 1.00 95.62 90 GLY A C 1
ATOM 724 O O . GLY A 1 90 ? 7.385 -3.833 -8.969 1.00 95.62 90 GLY A O 1
ATOM 725 N N . PHE A 1 91 ? 7.879 -3.721 -6.786 1.00 95.62 91 PHE A N 1
ATOM 726 C CA . PHE A 1 91 ? 6.932 -2.641 -6.512 1.00 95.62 91 PHE A CA 1
ATOM 727 C C . PHE A 1 91 ? 7.347 -1.327 -7.189 1.00 95.62 91 PHE A C 1
ATOM 729 O O . PHE A 1 91 ? 8.523 -0.972 -7.260 1.00 95.62 91 PHE A O 1
ATOM 736 N N . HIS A 1 92 ? 6.380 -0.560 -7.682 1.00 93.94 92 HIS A N 1
ATOM 737 C CA . HIS A 1 92 ? 6.647 0.649 -8.449 1.00 93.94 92 HIS A CA 1
ATOM 738 C C . HIS A 1 92 ? 7.107 1.805 -7.530 1.00 93.94 92 HIS A C 1
ATOM 740 O O . HIS A 1 92 ? 6.334 2.238 -6.669 1.00 93.94 92 HIS A O 1
ATOM 746 N N . PRO A 1 93 ? 8.275 2.444 -7.770 1.00 91.62 93 PRO A N 1
ATOM 747 C CA . PRO A 1 93 ? 8.810 3.520 -6.916 1.00 91.62 93 PRO A CA 1
ATOM 748 C C . PRO A 1 93 ? 7.859 4.704 -6.681 1.00 91.62 93 PRO A C 1
ATOM 750 O O . PRO A 1 93 ? 7.679 5.165 -5.557 1.00 91.62 93 PRO A O 1
ATOM 753 N N . TYR A 1 94 ? 7.190 5.180 -7.737 1.00 90.25 94 TYR A N 1
ATOM 754 C CA . TYR A 1 94 ? 6.173 6.233 -7.621 1.00 90.25 94 TYR A CA 1
ATOM 755 C C . TYR A 1 94 ? 4.991 5.859 -6.705 1.00 90.25 94 TYR A C 1
ATOM 757 O O . TYR A 1 94 ? 4.553 6.692 -5.909 1.0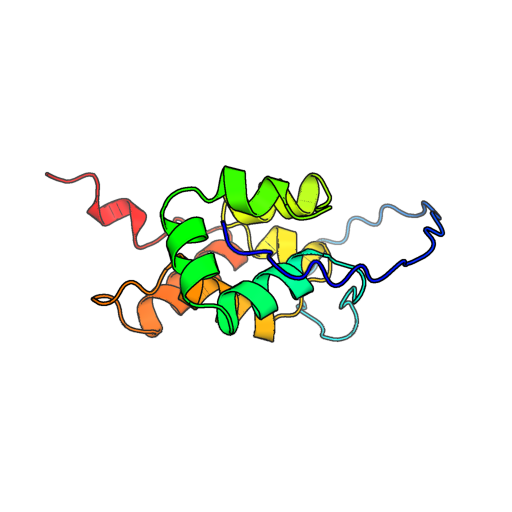0 90.25 94 TYR A O 1
ATOM 765 N N . LEU A 1 95 ? 4.493 4.618 -6.779 1.00 93.31 95 LEU A N 1
ATOM 766 C CA . LEU A 1 95 ? 3.443 4.138 -5.877 1.00 93.31 95 LEU A CA 1
ATOM 767 C C . LEU A 1 95 ? 3.982 3.962 -4.455 1.00 93.31 95 LEU A C 1
ATOM 769 O O . LEU A 1 95 ? 3.280 4.292 -3.507 1.00 93.31 95 LEU A O 1
ATOM 773 N N . GLY A 1 96 ? 5.247 3.570 -4.293 1.00 92.69 96 GLY A N 1
ATOM 774 C CA . GLY A 1 96 ? 5.908 3.520 -2.986 1.00 92.69 96 GLY A CA 1
ATOM 775 C C . GLY A 1 96 ? 5.967 4.886 -2.302 1.00 92.69 96 GLY A C 1
ATOM 776 O O . GLY A 1 96 ? 5.605 5.008 -1.134 1.00 92.69 96 GLY A O 1
ATOM 777 N N . ALA A 1 97 ? 6.300 5.950 -3.039 1.00 90.44 97 ALA A N 1
ATOM 778 C CA . ALA A 1 97 ? 6.257 7.316 -2.512 1.00 90.44 97 ALA A CA 1
ATOM 779 C C . ALA A 1 97 ? 4.837 7.771 -2.123 1.00 90.44 97 ALA A C 1
ATOM 781 O O . ALA A 1 97 ? 4.662 8.488 -1.135 1.00 90.44 97 ALA A O 1
ATOM 782 N N . GLN A 1 98 ? 3.813 7.364 -2.879 1.00 92.00 98 GLN A N 1
ATOM 783 C CA . GLN A 1 98 ? 2.416 7.634 -2.524 1.00 92.00 98 GLN A CA 1
ATOM 784 C C . GLN A 1 98 ? 1.996 6.862 -1.274 1.00 92.00 98 GLN A C 1
ATOM 786 O O . GLN A 1 98 ? 1.373 7.435 -0.381 1.00 92.00 98 GLN A O 1
ATOM 791 N N . PHE A 1 99 ? 2.377 5.591 -1.186 1.00 94.00 99 PHE A N 1
ATOM 792 C CA . PHE A 1 99 ? 2.029 4.739 -0.064 1.00 94.00 99 PHE A CA 1
ATOM 793 C C . PHE A 1 99 ? 2.708 5.185 1.229 1.00 94.00 99 PHE A C 1
ATOM 795 O O . PHE A 1 99 ? 2.044 5.314 2.249 1.00 94.00 99 PHE A O 1
ATOM 802 N N . ALA A 1 100 ? 3.988 5.560 1.174 1.00 91.88 100 ALA A N 1
ATOM 803 C CA . ALA A 1 100 ? 4.698 6.139 2.312 1.00 91.88 100 ALA A CA 1
ATOM 804 C C . ALA A 1 100 ? 3.991 7.384 2.867 1.00 91.88 100 ALA A C 1
ATOM 806 O O . ALA A 1 100 ? 3.935 7.582 4.076 1.00 91.88 100 ALA A O 1
ATOM 807 N N . ARG A 1 101 ? 3.401 8.221 2.004 1.00 88.81 101 ARG A N 1
ATOM 808 C CA . ARG A 1 101 ? 2.593 9.359 2.465 1.00 88.81 101 ARG A CA 1
ATOM 809 C C . ARG A 1 101 ? 1.321 8.907 3.168 1.00 88.81 101 ARG A C 1
ATOM 811 O O . ARG A 1 101 ? 1.002 9.471 4.200 1.00 88.81 101 ARG A O 1
ATOM 818 N N . ILE A 1 102 ? 0.628 7.893 2.657 1.00 89.31 102 ILE A N 1
ATOM 819 C CA . ILE A 1 102 ? -0.557 7.335 3.326 1.00 89.31 102 ILE A CA 1
ATOM 820 C C . ILE A 1 102 ? -0.187 6.762 4.704 1.00 89.31 102 ILE A C 1
ATOM 822 O O . ILE A 1 102 ? -0.913 6.984 5.665 1.00 89.31 102 ILE A O 1
ATOM 826 N N . LEU A 1 103 ? 0.955 6.077 4.805 1.00 88.81 103 LEU A N 1
ATOM 827 C CA . LEU A 1 103 ? 1.412 5.417 6.0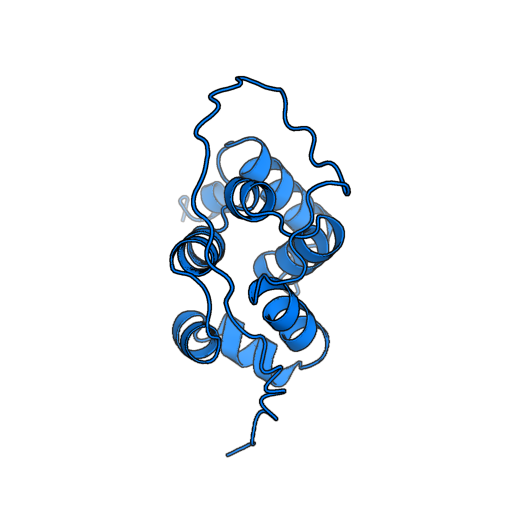29 1.00 88.81 103 LEU A CA 1
ATOM 828 C C . LEU A 1 103 ? 1.975 6.377 7.085 1.00 88.81 103 LEU A C 1
ATOM 830 O O . LEU A 1 103 ? 1.834 6.126 8.278 1.00 88.81 103 LEU A O 1
ATOM 834 N N . PHE A 1 104 ? 2.645 7.453 6.665 1.00 83.25 104 PHE A N 1
ATOM 835 C CA . PHE A 1 104 ? 3.454 8.276 7.571 1.00 83.25 104 PHE A CA 1
ATOM 836 C C . PHE A 1 104 ? 3.062 9.750 7.627 1.00 83.25 104 PHE A C 1
ATOM 838 O O . PHE A 1 104 ? 3.467 10.443 8.563 1.00 83.25 104 PHE A O 1
ATOM 845 N N . ALA A 1 105 ? 2.320 10.262 6.644 1.00 72.12 105 ALA A N 1
ATOM 846 C CA . ALA A 1 105 ? 1.805 11.623 6.706 1.00 72.12 105 ALA A CA 1
ATOM 847 C C . ALA A 1 105 ? 0.448 11.596 7.421 1.00 72.12 105 ALA A C 1
ATOM 849 O O . ALA A 1 105 ? -0.591 11.350 6.814 1.00 72.12 105 ALA A O 1
ATOM 850 N N . ASN A 1 106 ? 0.462 11.831 8.733 1.00 61.69 106 ASN A N 1
ATOM 851 C CA . ASN A 1 106 ? -0.747 12.233 9.450 1.00 61.69 106 ASN A CA 1
ATOM 852 C C . ASN A 1 106 ? -1.046 13.725 9.181 1.00 61.69 106 ASN A C 1
ATOM 854 O O . ASN A 1 106 ? -0.197 14.444 8.654 1.00 61.69 106 ASN A O 1
ATOM 858 N N . ASN A 1 107 ? -2.229 14.210 9.578 1.00 49.50 107 ASN A N 1
ATOM 859 C CA . ASN A 1 107 ? -2.664 15.605 9.368 1.00 49.50 107 ASN A CA 1
ATOM 860 C C . ASN A 1 107 ? -1.747 16.676 10.010 1.00 49.50 107 ASN A C 1
ATOM 862 O O . ASN A 1 107 ? -1.945 17.863 9.761 1.00 49.50 107 ASN A O 1
ATOM 866 N N . THR A 1 108 ? -0.748 16.278 10.805 1.00 48.03 108 THR A N 1
ATOM 867 C CA . THR A 1 108 ? 0.211 17.161 11.491 1.00 48.03 108 THR A CA 1
ATOM 868 C C . THR A 1 108 ? 1.633 17.057 10.913 1.00 48.03 108 THR A C 1
ATOM 870 O O . THR A 1 108 ? 2.449 17.953 11.114 1.00 48.03 108 THR A O 1
ATOM 873 N N . SER A 1 109 ? 1.948 15.985 10.176 1.00 56.75 109 SER A N 1
ATOM 874 C CA . SER A 1 109 ? 3.293 15.670 9.678 1.00 56.75 109 SER A CA 1
ATOM 875 C C . SER A 1 109 ? 3.377 15.920 8.175 1.00 56.75 109 SER A C 1
ATOM 877 O O . SER A 1 109 ? 2.762 15.222 7.371 1.00 56.75 109 SER A O 1
ATOM 879 N N . GLY A 1 110 ? 4.163 16.923 7.780 1.00 62.22 110 GLY A N 1
ATOM 880 C CA . GLY A 1 110 ? 4.338 17.293 6.375 1.00 62.22 110 GLY A CA 1
ATOM 881 C C . GLY A 1 110 ? 4.959 16.184 5.513 1.00 62.22 110 GLY A C 1
ATOM 882 O O . GLY A 1 110 ? 5.638 15.280 6.005 1.00 62.22 110 GLY A O 1
ATOM 883 N N . ALA A 1 111 ? 4.785 16.299 4.191 1.00 70.31 111 ALA A N 1
ATOM 884 C CA . ALA A 1 111 ? 5.271 15.344 3.186 1.00 70.31 111 ALA A CA 1
ATOM 885 C C . ALA A 1 111 ? 6.767 14.983 3.315 1.00 70.31 111 ALA A C 1
ATOM 887 O O . ALA A 1 111 ? 7.167 13.891 2.913 1.00 70.31 111 ALA A O 1
ATOM 888 N N . THR A 1 112 ? 7.580 15.869 3.895 1.00 77.56 112 THR A N 1
ATOM 889 C CA . THR A 1 112 ? 9.002 15.645 4.180 1.00 77.56 112 THR A CA 1
ATOM 890 C C . THR A 1 112 ? 9.228 14.481 5.146 1.00 77.56 112 THR A C 1
ATOM 892 O O . THR A 1 112 ? 10.095 13.650 4.890 1.00 77.56 112 THR A O 1
ATOM 895 N N . GLY A 1 113 ? 8.429 14.361 6.212 1.00 82.44 113 GLY A N 1
ATOM 896 C CA . GLY A 1 113 ? 8.583 13.289 7.201 1.00 82.44 113 GLY A CA 1
ATOM 897 C C . GLY A 1 113 ? 8.349 11.904 6.596 1.00 82.44 113 GLY A C 1
ATOM 898 O O . GLY A 1 113 ? 9.135 10.989 6.819 1.00 82.44 113 GLY A O 1
ATOM 899 N N . ALA A 1 114 ? 7.325 11.764 5.752 1.00 85.38 114 ALA A N 1
ATOM 900 C CA . ALA A 1 114 ? 7.036 10.511 5.055 1.00 85.38 114 ALA A CA 1
ATOM 901 C C . ALA A 1 114 ? 8.164 10.083 4.101 1.00 85.38 114 ALA A C 1
ATOM 903 O O . ALA A 1 114 ? 8.493 8.901 4.018 1.00 85.38 114 ALA A O 1
ATOM 904 N N . VAL A 1 115 ? 8.784 11.044 3.407 1.00 86.06 115 VAL A N 1
ATOM 905 C CA . VAL A 1 115 ? 9.924 10.771 2.520 1.00 86.06 115 VAL A CA 1
ATOM 906 C C . VAL A 1 115 ? 11.146 10.320 3.317 1.00 86.06 115 VAL A C 1
ATOM 908 O O . VAL A 1 115 ? 11.810 9.378 2.899 1.00 86.06 115 VAL A O 1
ATOM 911 N N . GLN A 1 116 ? 11.428 10.933 4.471 1.00 88.31 116 GLN A N 1
ATOM 912 C CA . GLN A 1 116 ? 12.566 10.519 5.300 1.00 88.31 116 GLN A CA 1
ATOM 913 C C . GLN A 1 116 ? 12.414 9.084 5.811 1.00 88.31 116 GLN A C 1
ATOM 915 O O . GLN A 1 116 ? 13.357 8.305 5.718 1.00 88.31 116 GLN A O 1
ATOM 920 N N . ARG A 1 117 ? 11.216 8.694 6.265 1.00 89.12 117 ARG A N 1
ATOM 921 C CA . ARG A 1 117 ? 10.948 7.311 6.699 1.00 89.12 117 ARG A CA 1
ATOM 922 C C . ARG A 1 117 ? 11.035 6.310 5.547 1.00 89.12 117 ARG A C 1
ATOM 924 O O . ARG A 1 117 ? 11.603 5.234 5.706 1.00 89.12 117 ARG A O 1
ATOM 931 N N . LEU A 1 118 ? 10.547 6.683 4.361 1.00 88.75 118 LEU A N 1
ATOM 932 C CA . LEU A 1 118 ? 10.726 5.882 3.148 1.00 88.75 118 LEU A CA 1
ATOM 933 C C . LEU A 1 118 ? 12.212 5.666 2.827 1.00 88.75 118 LEU A C 1
ATOM 935 O O . LEU A 1 118 ? 12.629 4.540 2.572 1.00 88.75 118 LEU A O 1
ATOM 939 N N . LEU A 1 119 ? 13.015 6.733 2.841 1.00 89.44 119 LEU A N 1
ATOM 940 C CA . LEU A 1 119 ? 14.453 6.643 2.582 1.00 89.44 119 LEU A CA 1
ATOM 941 C C . LEU A 1 119 ? 15.169 5.802 3.642 1.00 89.44 119 LEU A C 1
ATOM 943 O O . LEU A 1 119 ? 16.003 4.978 3.271 1.00 89.44 119 LEU A O 1
ATOM 947 N N . ALA A 1 120 ? 14.813 5.959 4.919 1.00 89.12 120 ALA A N 1
ATOM 948 C CA . ALA A 1 120 ? 15.363 5.155 6.006 1.00 89.12 120 ALA A CA 1
ATOM 949 C C . ALA A 1 120 ? 15.068 3.661 5.797 1.00 89.12 120 ALA A C 1
ATOM 951 O O . ALA A 1 120 ? 15.985 2.845 5.829 1.00 89.12 120 ALA A O 1
ATOM 952 N N . SER A 1 121 ? 13.823 3.312 5.455 1.00 89.50 121 SER A N 1
ATOM 953 C CA . SER A 1 121 ? 13.423 1.938 5.119 1.00 89.50 121 SER A CA 1
ATOM 954 C C . SER A 1 121 ? 14.245 1.365 3.955 1.00 89.50 121 SER A C 1
ATOM 956 O O . SER A 1 121 ? 14.833 0.289 4.066 1.00 89.50 121 SER A O 1
ATOM 958 N N . ILE A 1 122 ? 14.409 2.127 2.865 1.00 90.44 122 ILE A N 1
ATOM 959 C CA . ILE A 1 122 ? 15.229 1.715 1.711 1.00 90.44 122 ILE A CA 1
ATOM 960 C C . ILE A 1 122 ? 16.696 1.479 2.106 1.00 90.44 122 ILE A C 1
ATOM 962 O O . ILE A 1 122 ? 17.329 0.544 1.611 1.00 90.44 122 ILE A O 1
ATOM 966 N N . ARG A 1 123 ? 17.246 2.331 2.979 1.00 91.06 123 ARG A N 1
ATOM 967 C CA . ARG A 1 123 ? 18.644 2.280 3.437 1.00 91.06 123 ARG A CA 1
ATOM 968 C C . ARG A 1 123 ? 18.878 1.306 4.592 1.00 91.06 123 ARG A C 1
ATOM 970 O O . ARG A 1 123 ? 20.034 1.078 4.939 1.00 91.06 123 ARG A O 1
ATOM 977 N N . ARG A 1 124 ? 17.815 0.710 5.150 1.00 88.44 124 ARG A N 1
ATOM 978 C CA . ARG A 1 124 ? 17.838 -0.084 6.393 1.00 88.44 124 ARG A CA 1
ATOM 979 C C . ARG A 1 124 ? 18.379 0.702 7.591 1.00 88.44 124 ARG A C 1
ATOM 981 O O . ARG A 1 124 ? 19.112 0.176 8.425 1.00 88.44 124 ARG A O 1
ATOM 988 N N . GLU A 1 125 ? 18.017 1.972 7.652 1.00 89.75 125 GLU A N 1
ATOM 989 C CA . GLU A 1 125 ? 18.284 2.865 8.773 1.00 89.75 125 GLU A CA 1
ATOM 990 C C . GLU A 1 125 ? 17.101 2.828 9.761 1.00 89.75 125 GLU A C 1
ATOM 992 O O . GLU A 1 125 ? 15.976 2.503 9.365 1.00 89.75 125 GLU A O 1
ATOM 997 N N . PRO A 1 126 ? 17.320 3.143 11.050 1.00 84.19 126 PRO A N 1
ATOM 998 C CA . PRO A 1 126 ? 16.235 3.226 12.023 1.00 84.19 126 PRO A CA 1
ATOM 999 C C . PRO A 1 126 ? 15.195 4.284 11.624 1.00 84.19 126 PRO A C 1
ATOM 1001 O O . PRO A 1 126 ? 15.547 5.353 11.123 1.00 84.19 126 PRO A O 1
ATOM 1004 N N . ASP A 1 127 ? 13.911 3.996 11.876 1.00 80.19 127 ASP A N 1
ATOM 1005 C CA . ASP A 1 127 ? 12.817 4.922 11.569 1.00 80.19 127 ASP A CA 1
ATOM 1006 C C . ASP A 1 127 ? 12.956 6.220 12.387 1.00 80.19 127 ASP A C 1
ATOM 1008 O O . ASP A 1 127 ? 12.848 6.174 13.617 1.00 80.19 127 ASP A O 1
ATOM 1012 N N . PRO A 1 128 ? 13.139 7.388 11.743 1.00 76.88 128 PRO A N 1
ATOM 1013 C CA . PRO A 1 128 ? 13.376 8.642 12.453 1.00 76.88 128 PRO A CA 1
ATOM 1014 C C . PRO A 1 128 ? 12.170 9.110 13.284 1.00 76.88 128 PRO A C 1
ATOM 1016 O O . PRO A 1 128 ? 12.337 9.952 14.157 1.00 76.88 128 PRO A O 1
ATOM 1019 N N . GLY A 1 129 ? 10.963 8.579 13.039 1.00 71.81 129 GLY A N 1
ATOM 1020 C CA . GLY A 1 129 ? 9.760 8.898 13.813 1.00 71.81 129 GLY A CA 1
ATOM 1021 C C . GLY A 1 129 ? 9.509 7.982 15.016 1.00 71.81 129 GLY A C 1
ATOM 1022 O O . GLY A 1 129 ? 8.696 8.328 15.870 1.00 71.81 129 GLY A O 1
ATOM 1023 N N . ARG A 1 130 ? 10.182 6.828 15.111 1.00 64.94 130 ARG A N 1
ATOM 1024 C CA . ARG A 1 130 ? 10.019 5.874 16.222 1.00 64.94 130 ARG A CA 1
ATOM 1025 C C . ARG A 1 130 ? 10.730 6.346 17.494 1.00 64.94 130 ARG A C 1
ATOM 1027 O O . ARG A 1 130 ? 10.265 6.053 18.592 1.00 64.94 130 ARG A O 1
ATOM 1034 N N . THR A 1 131 ? 11.820 7.098 17.355 1.00 55.88 131 THR A N 1
ATOM 1035 C CA . THR A 1 131 ? 12.640 7.577 18.482 1.00 55.88 131 THR A CA 1
ATOM 1036 C C . THR A 1 131 ? 11.902 8.586 19.369 1.00 55.88 131 THR A C 1
ATOM 1038 O O . THR A 1 131 ? 12.147 8.629 20.571 1.00 55.88 131 THR A O 1
ATOM 1041 N N . GLU A 1 132 ? 10.947 9.346 18.825 1.00 52.19 132 GLU A N 1
ATOM 1042 C CA . GLU A 1 132 ? 10.231 10.386 19.586 1.00 52.19 132 GLU A CA 1
ATOM 1043 C C . GLU A 1 132 ? 9.122 9.828 20.498 1.00 52.19 132 GLU A C 1
ATOM 1045 O O . GLU A 1 132 ? 8.666 10.516 21.404 1.00 52.19 132 GLU A O 1
ATOM 1050 N N . ALA A 1 133 ? 8.710 8.567 20.315 1.00 50.50 133 ALA A N 1
ATOM 1051 C CA . ALA A 1 133 ? 7.655 7.933 21.113 1.00 50.50 133 ALA A CA 1
ATOM 1052 C C . ALA A 1 133 ? 8.161 7.238 22.395 1.00 50.50 133 ALA A C 1
ATOM 1054 O O . ALA A 1 133 ? 7.353 6.726 23.165 1.00 50.50 133 ALA A O 1
ATOM 1055 N N . SER A 1 134 ? 9.479 7.194 22.632 1.00 43.81 134 SER A N 1
ATOM 1056 C CA . SER A 1 134 ? 10.082 6.488 23.779 1.00 43.81 134 SER A CA 1
ATOM 1057 C C . SER A 1 134 ? 10.521 7.411 24.928 1.00 43.81 134 SER A C 1
ATOM 1059 O O . SER A 1 134 ? 11.211 6.955 25.840 1.00 43.81 134 SER A O 1
ATOM 1061 N N . GLY A 1 135 ? 10.152 8.694 24.896 1.00 47.38 135 GLY A N 1
ATOM 1062 C CA . GLY A 1 135 ? 10.508 9.679 25.919 1.00 47.38 135 GLY A CA 1
ATOM 1063 C C . GLY A 1 135 ? 9.297 10.462 26.416 1.00 47.38 135 GLY A C 1
ATOM 1064 O O . GLY A 1 135 ? 9.189 11.650 26.125 1.00 47.38 135 GLY A O 1
ATOM 1065 N N . ALA A 1 136 ? 8.393 9.797 27.136 1.00 37.75 136 ALA A N 1
ATOM 1066 C CA . ALA A 1 136 ? 7.366 10.418 27.972 1.00 37.75 136 ALA A CA 1
ATOM 1067 C C . ALA A 1 136 ? 7.104 9.536 29.198 1.00 37.75 136 ALA A C 1
ATOM 1069 O O . ALA A 1 136 ? 7.001 8.302 29.008 1.00 37.75 136 ALA A O 1
#

Organism: NCBI:txid28894

Foldseek 3Di:
DDDPPPPPPDDDDDDDDDDDDDDPDDDPLDLVQADPPAQVLVVLVCCVPPVVLLVVCVVPVPVSCVVTPGDPQRVVCLVVVQVLSVSVNRHDPVSNLSVLCSVFVDPVDDSVLSVQQSVCSNVVHPRPVVVVVPDD

InterPro domains:
  IPR011986 Extradiol ring-cleavage dioxygenase LigAB, LigA subunit [PF07746] (50-107)
  IPR036622 Dioxygenase LigAB, LigA subunit superfamily [G3DSA:1.10.700.10] (8-124)
  IPR036622 Dioxygenase LigAB, LigA subunit superfamily [SSF48076] (43-106)

Sequence (136 aa):
MGQVALRHRCRQLGHDAGTRRTLRQGITMSLENIDRALVSHDLVQDLKWNAGLREEFVKDEAAVLDRYALTAAERTAIEERDFRTLYDLGFHPYLGAQFARILFANNTSGATGAVQRLLASIRREPDPGRTEASGA

pLDDT: mean 78.02, std 21.72, range [35.78, 98.38]

Secondary structure (DSSP, 8-state):
------------------------------GGG--TT-THHHHHHHHHH-HHHHHHHHH-HHHHHTTS---HHHHHHHHTT-HHHHHHTT--HHHHHHHHHHHH--TTS-HHHHHHHHHHHHHTPPPTTTGGGG--

Radius of gyration: 16.18 Å; chains: 1; bounding box: 48×38×44 Å